Protein AF-A0A7S0WF78-F1 (afdb_monomer)

Radius of gyration: 16.43 Å; Cα contacts (8 Å, |Δi|>4): 90; chains: 1; bounding box: 37×26×45 Å

Mean predicted aligned error: 11.45 Å

Sequence (113 aa):
RANVNKAYADCAKAISLDPGYERAHLRMATCMLKIGQVEEALKTLQALPAPSADAVQLTAEVRQARAKLEEARHHLAATSEAVDEDRAAEALAAVDGALLLVPVAAAAMRLRA

pLDDT: mean 72.32, std 17.87, range [36.03, 91.5]

Structure (mmCIF, N/CA/C/O backbone):
data_AF-A0A7S0WF78-F1
#
_entry.id   AF-A0A7S0WF78-F1
#
loop_
_atom_site.group_PDB
_atom_site.id
_atom_site.type_symbol
_atom_site.label_atom_id
_atom_site.label_alt_id
_atom_site.label_comp_id
_atom_site.label_asym_id
_atom_site.label_entity_id
_atom_site.label_seq_id
_atom_site.pdbx_PDB_ins_code
_atom_site.Cartn_x
_atom_site.Cartn_y
_atom_site.Cartn_z
_atom_site.occupancy
_atom_site.B_iso_or_equiv
_atom_site.auth_seq_id
_atom_site.auth_comp_id
_atom_site.auth_asym_id
_atom_site.auth_atom_id
_atom_site.pdbx_PDB_model_num
ATOM 1 N N . ARG A 1 1 ? -7.454 -11.933 -8.857 1.00 45.06 1 ARG A N 1
ATOM 2 C CA . ARG A 1 1 ? -7.556 -10.467 -8.617 1.00 45.06 1 ARG A CA 1
ATOM 3 C C . ARG A 1 1 ? -8.860 -10.021 -7.916 1.00 45.06 1 ARG A C 1
ATOM 5 O O . ARG A 1 1 ? -8.951 -8.859 -7.556 1.00 45.06 1 ARG A O 1
ATOM 12 N N . ALA A 1 2 ? -9.825 -10.905 -7.622 1.00 48.84 2 ALA A N 1
ATOM 13 C CA . ALA A 1 2 ? -11.165 -10.522 -7.141 1.00 48.84 2 ALA A CA 1
ATOM 14 C C . ALA A 1 2 ? -11.288 -10.009 -5.680 1.00 48.84 2 ALA A C 1
ATOM 16 O O . ALA A 1 2 ? -12.343 -9.501 -5.318 1.00 48.84 2 ALA A O 1
ATOM 17 N N . ASN A 1 3 ? -10.251 -10.093 -4.837 1.00 60.59 3 ASN A N 1
ATOM 18 C CA . ASN A 1 3 ? -10.379 -9.755 -3.406 1.00 60.59 3 ASN A CA 1
ATOM 19 C C . ASN A 1 3 ? -9.972 -8.326 -3.021 1.00 60.59 3 ASN A C 1
ATOM 21 O O . ASN A 1 3 ? -10.253 -7.916 -1.900 1.00 60.59 3 ASN A O 1
ATOM 25 N N . VAL A 1 4 ? -9.339 -7.553 -3.909 1.00 63.44 4 VAL A N 1
ATOM 26 C CA . VAL A 1 4 ? -8.815 -6.228 -3.529 1.00 63.44 4 VAL A CA 1
ATOM 27 C C . VAL A 1 4 ? -9.914 -5.169 -3.485 1.00 63.44 4 VAL A C 1
ATOM 29 O O . VAL A 1 4 ? -9.965 -4.396 -2.538 1.00 63.44 4 VAL A O 1
ATOM 32 N N . ASN A 1 5 ? -10.862 -5.204 -4.424 1.00 70.88 5 ASN A N 1
ATOM 33 C CA . ASN A 1 5 ? -12.004 -4.283 -4.419 1.00 70.88 5 ASN A CA 1
ATOM 34 C C . ASN A 1 5 ? -12.919 -4.510 -3.206 1.00 70.88 5 ASN A C 1
ATOM 36 O O . ASN 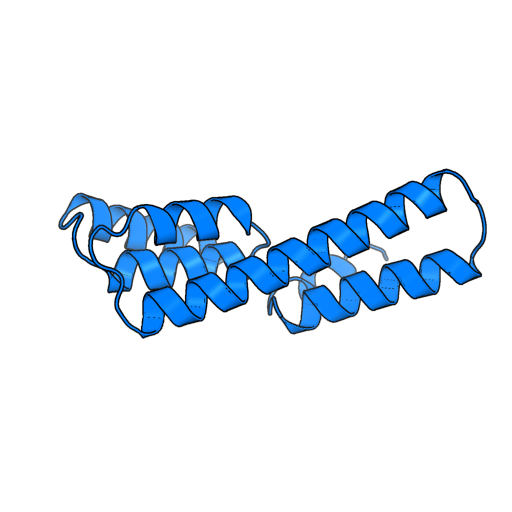A 1 5 ? -13.387 -3.552 -2.600 1.00 70.88 5 ASN A O 1
ATOM 40 N N . LYS A 1 6 ? -13.131 -5.776 -2.815 1.00 76.38 6 LYS A N 1
ATOM 41 C CA . LYS A 1 6 ? -13.863 -6.118 -1.586 1.00 76.38 6 LYS A CA 1
ATOM 42 C C . LYS A 1 6 ? -13.111 -5.659 -0.340 1.00 76.38 6 LYS A C 1
ATOM 44 O O . LYS A 1 6 ? -13.692 -4.975 0.489 1.00 76.38 6 LYS A O 1
ATOM 49 N N . ALA A 1 7 ? -11.815 -5.962 -0.245 1.00 74.81 7 ALA A N 1
ATOM 50 C CA . ALA A 1 7 ? -10.998 -5.526 0.884 1.00 74.81 7 ALA A CA 1
ATOM 51 C C . ALA A 1 7 ? -10.960 -3.997 1.011 1.00 74.81 7 ALA A C 1
ATOM 53 O O . ALA A 1 7 ? -11.038 -3.483 2.122 1.00 74.81 7 ALA A O 1
ATOM 54 N N . TYR A 1 8 ? -10.895 -3.278 -0.111 1.00 80.31 8 TYR A N 1
ATOM 55 C CA . TYR A 1 8 ? -10.980 -1.824 -0.139 1.00 80.31 8 TYR A CA 1
ATOM 56 C C . TYR A 1 8 ? -12.334 -1.330 0.374 1.00 80.31 8 TYR A C 1
ATOM 58 O O . TYR A 1 8 ? -12.364 -0.492 1.265 1.00 80.31 8 TYR A O 1
ATOM 66 N N . ALA A 1 9 ? -13.447 -1.879 -0.124 1.00 82.88 9 ALA A N 1
ATOM 67 C CA . ALA A 1 9 ? -14.786 -1.502 0.329 1.00 82.88 9 ALA A CA 1
ATOM 68 C C . ALA A 1 9 ? -14.994 -1.776 1.830 1.00 82.88 9 ALA A C 1
ATOM 70 O O . ALA A 1 9 ? -15.540 -0.932 2.540 1.00 82.88 9 ALA A O 1
ATOM 71 N N . ASP A 1 10 ? -14.504 -2.914 2.327 1.00 84.06 10 ASP A N 1
ATOM 72 C CA . ASP A 1 10 ? -14.570 -3.269 3.747 1.00 84.06 10 ASP A CA 1
ATOM 73 C C . ASP A 1 10 ? -13.729 -2.313 4.606 1.00 84.06 10 ASP A C 1
ATOM 75 O O . ASP A 1 10 ? -14.177 -1.879 5.668 1.00 84.06 10 ASP A O 1
ATOM 79 N N . CYS A 1 11 ? -12.524 -1.948 4.149 1.00 85.75 11 CYS A N 1
ATOM 80 C CA . CYS A 1 11 ? -11.671 -0.994 4.861 1.00 85.75 11 CYS A CA 1
ATOM 81 C C . CYS A 1 11 ? -12.245 0.424 4.810 1.00 85.75 11 CYS A C 1
ATOM 83 O O . CYS A 1 11 ? -12.293 1.082 5.840 1.00 85.75 11 CYS A O 1
ATOM 85 N N . ALA A 1 12 ? -12.753 0.870 3.659 1.00 85.88 12 ALA A N 1
ATOM 86 C CA . ALA A 1 12 ? -13.402 2.169 3.509 1.00 85.88 12 ALA A CA 1
ATOM 87 C C . ALA A 1 12 ? -14.631 2.283 4.420 1.00 85.88 12 ALA A C 1
ATOM 89 O O . ALA A 1 12 ? -14.818 3.299 5.087 1.00 85.88 12 ALA A O 1
ATOM 90 N N . LYS A 1 13 ? -15.432 1.215 4.524 1.00 89.12 13 LYS A N 1
ATOM 91 C CA . LYS A 1 13 ? -16.552 1.162 5.464 1.00 89.12 13 LYS A CA 1
ATOM 92 C C . LYS A 1 13 ? -16.073 1.230 6.914 1.00 89.12 13 LYS A C 1
ATOM 94 O O . LYS A 1 13 ? -16.640 1.986 7.694 1.00 89.12 13 LYS A O 1
ATOM 99 N N . ALA A 1 14 ? -15.018 0.502 7.271 1.00 87.44 14 ALA A N 1
ATOM 100 C CA . ALA A 1 14 ? -14.453 0.556 8.617 1.00 87.44 14 ALA A CA 1
ATOM 101 C C . ALA A 1 14 ? -13.918 1.959 8.967 1.00 87.44 14 ALA A C 1
ATOM 103 O O . ALA A 1 14 ? -14.228 2.464 10.038 1.00 87.44 14 ALA A O 1
ATOM 104 N N . ILE A 1 15 ? -13.222 2.620 8.037 1.00 87.25 15 ILE A N 1
ATOM 105 C CA . ILE A 1 15 ? -12.724 3.998 8.191 1.00 87.25 15 ILE A CA 1
ATOM 106 C C . ILE A 1 15 ? -13.883 5.001 8.286 1.00 87.25 15 ILE A C 1
ATOM 108 O O . ILE A 1 15 ? -13.801 5.969 9.032 1.00 87.25 15 ILE A O 1
ATOM 112 N N . SER A 1 16 ? -14.988 4.778 7.565 1.00 88.50 16 SER A N 1
ATOM 113 C CA . SER A 1 16 ? -16.171 5.646 7.666 1.00 88.50 16 SER A CA 1
ATOM 114 C C . SER A 1 16 ? -16.876 5.551 9.023 1.00 88.50 16 SER A C 1
ATOM 116 O O . SER A 1 16 ? -17.511 6.511 9.449 1.00 88.50 16 SER A O 1
ATOM 118 N N . LEU A 1 17 ? -16.770 4.397 9.691 1.00 89.81 17 LEU A N 1
ATOM 119 C CA . LEU A 1 17 ? -17.341 4.164 11.018 1.00 89.81 17 LEU A CA 1
ATOM 120 C C . LEU A 1 17 ? -16.408 4.660 12.126 1.00 89.81 17 LEU A C 1
ATOM 122 O O . LEU A 1 17 ? -16.875 5.243 13.099 1.00 89.81 17 LEU A O 1
ATOM 126 N N . ASP A 1 18 ? -15.107 4.435 11.964 1.00 85.31 18 ASP A N 1
ATOM 127 C CA . ASP A 1 18 ? -14.063 4.917 12.859 1.00 85.31 18 ASP A CA 1
ATOM 128 C C . ASP A 1 18 ? -12.873 5.430 12.030 1.00 85.31 18 ASP A C 1
ATOM 130 O O . ASP A 1 18 ? -12.016 4.646 11.602 1.00 85.31 18 ASP A O 1
ATOM 134 N N . PRO A 1 19 ? -12.791 6.755 11.807 1.00 84.25 19 PRO A N 1
ATOM 135 C CA . PRO A 1 19 ? -11.685 7.362 11.073 1.00 84.25 19 PRO A CA 1
ATOM 136 C C . PRO A 1 19 ? -10.315 7.114 11.715 1.00 84.25 19 PRO A C 1
ATOM 138 O O . PRO A 1 19 ? -9.302 7.144 11.014 1.00 84.25 19 PRO A O 1
ATOM 141 N N . GLY A 1 20 ? -10.280 6.847 13.026 1.00 85.62 20 GLY A N 1
ATOM 142 C CA . GLY A 1 20 ? -9.075 6.528 13.787 1.00 85.62 20 GLY A CA 1
ATOM 143 C C . GLY A 1 20 ? -8.675 5.054 13.727 1.00 85.62 20 GLY A C 1
ATOM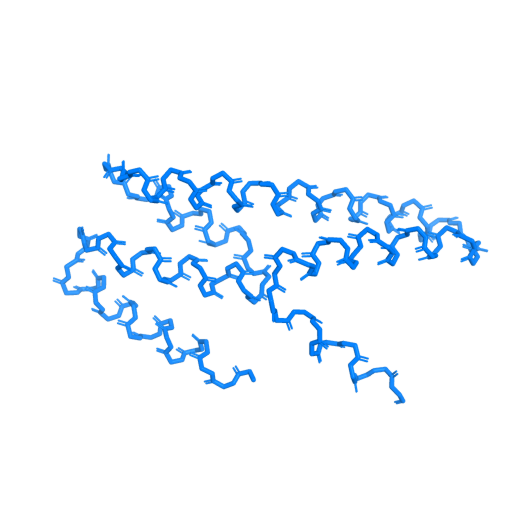 144 O O . GLY A 1 20 ? -7.660 4.686 14.322 1.00 85.62 20 GLY A O 1
ATOM 145 N N . TYR A 1 21 ? -9.421 4.200 13.014 1.00 89.31 21 TYR A N 1
ATOM 146 C CA . TYR A 1 21 ? -9.158 2.766 12.986 1.00 89.31 21 TYR A CA 1
ATOM 147 C C . TYR A 1 21 ? -7.939 2.410 12.129 1.00 89.31 21 TYR A C 1
ATOM 149 O O . TYR A 1 21 ? -8.031 1.965 10.982 1.00 89.31 21 TYR A O 1
ATOM 157 N N . GLU A 1 22 ? -6.763 2.571 12.724 1.00 89.19 22 GLU A N 1
ATOM 158 C CA . GLU A 1 22 ? -5.465 2.407 12.077 1.00 89.19 22 GLU A CA 1
ATOM 159 C C . GLU A 1 22 ? -5.316 1.067 11.344 1.00 89.19 22 GLU A C 1
ATOM 161 O O . GLU A 1 22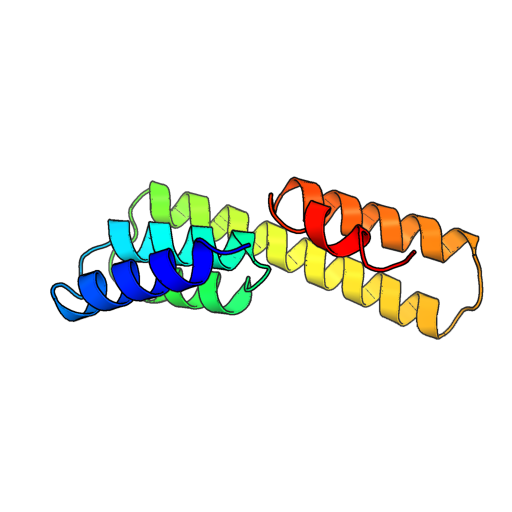 ? -4.835 1.022 10.214 1.00 89.19 22 GLU A O 1
ATOM 166 N N . ARG A 1 23 ? -5.804 -0.039 11.919 1.00 88.69 23 ARG A N 1
ATOM 167 C CA . ARG A 1 23 ? -5.723 -1.362 11.274 1.00 88.69 23 ARG A CA 1
ATOM 168 C C . ARG A 1 23 ? -6.447 -1.423 9.927 1.00 88.69 23 ARG A C 1
ATOM 170 O O . ARG A 1 23 ? -6.013 -2.172 9.048 1.00 88.69 23 ARG A O 1
ATOM 177 N N . ALA A 1 24 ? -7.536 -0.672 9.750 1.00 90.00 24 ALA A N 1
ATOM 178 C CA . ALA A 1 24 ? -8.215 -0.588 8.459 1.00 90.00 24 ALA A CA 1
ATOM 179 C C . ALA A 1 24 ? -7.387 0.204 7.442 1.00 90.00 24 ALA A C 1
ATOM 181 O O . ALA A 1 24 ? -7.255 -0.247 6.304 1.00 90.00 24 ALA A O 1
ATOM 182 N N . HIS A 1 25 ? -6.763 1.308 7.863 1.00 89.25 25 HIS A N 1
ATOM 183 C CA . HIS A 1 25 ? -5.828 2.072 7.029 1.00 89.25 25 HIS A CA 1
ATOM 184 C C . HIS A 1 25 ? -4.624 1.226 6.601 1.00 89.25 25 HIS A C 1
ATOM 186 O O . HIS A 1 25 ? -4.296 1.191 5.417 1.00 89.25 25 HIS A O 1
ATOM 192 N N . LEU A 1 26 ? -4.028 0.458 7.521 1.00 90.19 26 LEU A N 1
ATOM 193 C CA . LEU A 1 26 ? -2.928 -0.466 7.220 1.00 90.19 26 LEU A CA 1
ATOM 194 C C . LEU A 1 26 ? -3.338 -1.527 6.198 1.00 90.19 26 LEU A C 1
ATOM 196 O O . LEU A 1 26 ? -2.678 -1.686 5.173 1.00 90.19 26 LEU A O 1
ATOM 200 N N . ARG A 1 27 ? -4.463 -2.223 6.423 1.00 88.69 27 ARG A N 1
ATOM 201 C CA . ARG A 1 27 ? -4.970 -3.228 5.470 1.00 88.69 27 ARG A CA 1
ATOM 202 C C . ARG A 1 27 ? -5.257 -2.624 4.102 1.00 88.69 27 ARG A C 1
ATOM 204 O O . ARG A 1 27 ? -4.945 -3.260 3.094 1.00 88.69 27 ARG A O 1
ATOM 211 N N . MET A 1 28 ? -5.839 -1.428 4.062 1.00 88.75 28 MET A N 1
ATOM 212 C CA . MET A 1 28 ? -6.116 -0.708 2.823 1.00 88.75 28 MET A CA 1
ATOM 213 C C . MET A 1 28 ? -4.821 -0.370 2.084 1.00 88.75 28 MET A C 1
ATOM 215 O O . MET A 1 28 ? -4.685 -0.736 0.917 1.00 88.75 28 MET A O 1
ATOM 219 N N . ALA A 1 29 ? -3.838 0.214 2.770 1.00 89.69 29 ALA A N 1
ATOM 220 C CA . ALA A 1 29 ? -2.540 0.549 2.196 1.00 89.69 29 ALA A CA 1
ATOM 221 C C . ALA A 1 29 ? -1.781 -0.693 1.701 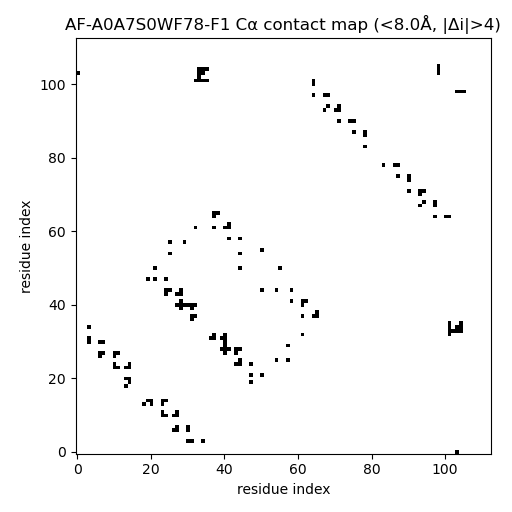1.00 89.69 29 ALA A C 1
ATOM 223 O O . ALA A 1 29 ? -1.257 -0.689 0.591 1.00 89.69 29 ALA A O 1
ATOM 224 N N . THR A 1 30 ? -1.793 -1.803 2.448 1.00 87.94 30 THR A N 1
ATOM 225 C CA . THR A 1 30 ? -1.210 -3.074 1.988 1.00 87.94 30 THR A CA 1
ATOM 226 C C . THR A 1 30 ? -1.918 -3.599 0.739 1.00 87.94 30 THR A C 1
ATOM 228 O O . THR A 1 30 ? -1.271 -4.095 -0.182 1.00 87.94 30 THR A O 1
ATOM 231 N N . CYS A 1 31 ? -3.249 -3.510 0.678 1.00 84.75 31 CYS A N 1
ATOM 232 C CA . CYS A 1 31 ? -4.009 -3.919 -0.502 1.00 84.75 31 CYS A CA 1
ATOM 233 C C . CYS A 1 31 ? -3.679 -3.050 -1.722 1.00 84.75 31 CYS A C 1
ATOM 235 O O . CYS A 1 31 ? -3.524 -3.588 -2.818 1.00 84.75 31 CYS A O 1
ATOM 237 N N . MET A 1 32 ? -3.530 -1.740 -1.523 1.00 84.44 32 MET A N 1
ATOM 238 C CA . MET A 1 32 ? -3.150 -0.773 -2.554 1.00 84.44 32 MET A CA 1
ATOM 239 C C . MET A 1 32 ? -1.727 -1.008 -3.058 1.00 84.44 32 MET A C 1
ATOM 241 O O . MET A 1 32 ? -1.518 -1.108 -4.268 1.00 84.44 32 MET A O 1
ATOM 245 N N . LEU A 1 33 ? -0.775 -1.226 -2.147 1.00 82.62 33 LEU A N 1
ATOM 246 C CA . LEU A 1 33 ? 0.593 -1.609 -2.487 1.00 82.62 33 LEU A CA 1
ATOM 247 C C . LEU A 1 33 ? 0.592 -2.873 -3.348 1.00 82.62 33 LEU A C 1
ATOM 249 O O . LEU A 1 33 ? 1.192 -2.887 -4.416 1.00 82.62 33 LEU A O 1
ATOM 253 N N . LYS A 1 34 ? -0.174 -3.893 -2.937 1.00 80.19 34 LYS A N 1
ATOM 254 C CA . LYS A 1 34 ? -0.330 -5.156 -3.665 1.00 80.19 34 LYS A CA 1
ATOM 255 C C . LYS A 1 34 ? -0.803 -4.964 -5.102 1.00 80.19 34 LYS A C 1
ATOM 257 O O . LYS A 1 34 ? -0.338 -5.690 -5.962 1.00 80.19 34 LYS A O 1
ATOM 262 N N . ILE A 1 35 ? -1.692 -4.021 -5.395 1.00 77.00 35 ILE A N 1
ATOM 263 C CA . ILE A 1 35 ? -2.174 -3.778 -6.769 1.00 77.00 35 ILE A CA 1
ATOM 264 C C . ILE A 1 35 ? -1.342 -2.754 -7.549 1.00 77.00 35 ILE A C 1
ATOM 266 O O . ILE A 1 35 ? -1.705 -2.436 -8.678 1.00 77.00 35 ILE A O 1
ATOM 270 N N . GLY A 1 36 ? -0.240 -2.262 -6.977 1.00 77.31 36 GLY A N 1
ATOM 271 C CA . GLY A 1 36 ? 0.626 -1.259 -7.599 1.00 77.31 36 GLY A CA 1
ATOM 272 C C . GLY A 1 36 ? 0.137 0.184 -7.441 1.00 77.31 36 GLY A C 1
ATOM 273 O O . GLY A 1 36 ? 0.712 1.088 -8.038 1.00 77.31 36 GLY A O 1
ATOM 274 N N . GLN A 1 37 ? -0.891 0.430 -6.624 1.00 83.62 37 GLN A N 1
ATOM 275 C CA . GLN A 1 37 ? -1.348 1.778 -6.264 1.00 83.62 37 GLN A CA 1
ATOM 276 C C . GLN A 1 37 ? -0.500 2.339 -5.115 1.00 83.62 37 GLN A C 1
ATOM 278 O O . GLN A 1 37 ? -0.972 2.539 -3.997 1.00 83.62 37 GLN A O 1
ATOM 283 N N . VAL A 1 38 ? 0.790 2.539 -5.383 1.00 86.50 38 VAL A N 1
ATOM 284 C CA . VAL A 1 38 ? 1.778 2.918 -4.362 1.00 86.50 38 VAL A CA 1
ATOM 285 C C . VAL A 1 38 ? 1.516 4.321 -3.804 1.00 86.50 38 VAL A C 1
ATOM 287 O O . VAL A 1 38 ? 1.625 4.525 -2.598 1.00 86.50 38 VAL A O 1
ATOM 290 N N . GLU A 1 39 ? 1.101 5.272 -4.645 1.00 88.19 39 GLU A N 1
ATOM 291 C CA . GLU A 1 39 ? 0.807 6.651 -4.223 1.00 88.19 39 GLU A CA 1
ATOM 292 C C . GLU A 1 39 ? -0.400 6.729 -3.278 1.00 88.19 39 GLU A C 1
ATOM 294 O O . GLU A 1 39 ? -0.323 7.341 -2.212 1.00 88.19 39 GLU A O 1
ATOM 299 N N . GLU A 1 40 ? -1.510 6.069 -3.616 1.00 86.38 40 GLU A N 1
ATOM 300 C CA . GLU A 1 40 ? -2.682 6.009 -2.737 1.00 86.38 40 GLU A CA 1
ATOM 301 C C . GLU A 1 40 ? -2.402 5.266 -1.422 1.00 86.38 40 GLU A C 1
ATOM 303 O O . GLU A 1 40 ? -2.894 5.689 -0.370 1.00 86.38 40 GLU A O 1
ATOM 308 N N . ALA A 1 41 ? -1.582 4.207 -1.443 1.00 88.38 41 ALA A N 1
ATOM 309 C CA . ALA A 1 41 ? -1.146 3.534 -0.219 1.00 88.38 41 ALA A CA 1
ATOM 310 C C . ALA A 1 41 ? -0.396 4.506 0.708 1.00 88.38 41 ALA A C 1
ATOM 312 O O . ALA A 1 41 ? -0.666 4.563 1.907 1.00 88.38 41 ALA A O 1
ATOM 313 N N . LEU A 1 42 ? 0.506 5.311 0.139 1.00 91.25 42 LEU A N 1
ATOM 314 C CA . LEU A 1 42 ? 1.328 6.270 0.872 1.00 91.25 42 LEU A CA 1
ATOM 315 C C . LEU A 1 42 ? 0.473 7.402 1.464 1.00 91.25 42 LEU A C 1
ATOM 317 O O . LEU A 1 42 ? 0.607 7.705 2.649 1.00 91.25 42 LEU A O 1
ATOM 321 N N . LYS A 1 43 ? -0.471 7.956 0.689 1.00 90.25 43 LYS A N 1
ATOM 322 C CA . LYS A 1 43 ? -1.440 8.958 1.176 1.00 90.25 43 LYS A CA 1
ATOM 323 C C . LYS A 1 43 ? -2.281 8.432 2.339 1.00 90.25 43 LYS A C 1
ATOM 325 O O . LYS A 1 43 ? -2.480 9.146 3.317 1.00 90.25 43 LYS A O 1
ATOM 330 N N . THR A 1 44 ? -2.756 7.189 2.240 1.00 89.38 44 THR A N 1
ATOM 331 C CA . THR A 1 44 ? -3.577 6.556 3.287 1.00 89.38 44 THR A CA 1
ATOM 332 C C . THR A 1 44 ? -2.802 6.455 4.602 1.00 89.38 44 THR A C 1
ATOM 334 O O . THR A 1 44 ? -3.331 6.783 5.658 1.00 89.38 44 THR A O 1
ATOM 337 N N . LEU A 1 45 ? -1.523 6.074 4.541 1.00 89.88 45 LEU A N 1
ATOM 338 C CA . LEU A 1 45 ? -0.663 5.980 5.725 1.00 89.88 45 LEU A CA 1
ATOM 339 C C . LEU A 1 45 ? -0.287 7.351 6.295 1.00 89.88 45 LEU A C 1
ATOM 341 O O . LEU A 1 45 ? -0.215 7.511 7.508 1.00 89.88 45 LEU A O 1
ATOM 345 N N . GLN A 1 46 ? -0.084 8.354 5.438 1.00 89.44 46 GLN A N 1
ATOM 346 C CA . GLN A 1 46 ? 0.214 9.728 5.857 1.00 89.44 46 GLN A CA 1
ATOM 347 C C . GLN A 1 46 ? -0.972 10.445 6.505 1.00 89.44 46 GLN A C 1
ATOM 349 O O . GLN A 1 46 ? -0.766 11.403 7.243 1.00 89.44 46 GLN A O 1
ATOM 354 N N . ALA A 1 47 ? -2.199 9.998 6.237 1.00 87.25 47 ALA A N 1
ATOM 355 C CA . ALA A 1 47 ? -3.397 10.543 6.863 1.00 87.25 47 ALA A CA 1
ATOM 356 C C . ALA A 1 47 ? -3.553 10.117 8.336 1.00 87.25 47 ALA A C 1
ATOM 358 O O . ALA A 1 47 ? -4.406 10.664 9.035 1.00 87.25 47 ALA A O 1
ATOM 359 N N . LEU A 1 48 ? -2.748 9.161 8.819 1.00 87.00 48 LEU A N 1
ATOM 360 C CA . LEU A 1 48 ? -2.770 8.732 10.214 1.00 87.00 48 LEU A CA 1
ATOM 361 C C . LEU A 1 48 ? -2.144 9.811 11.116 1.00 87.00 48 LEU A C 1
ATOM 363 O O . LEU A 1 48 ? -0.966 10.130 10.953 1.00 87.00 48 LEU A O 1
ATOM 367 N N . PRO A 1 49 ? -2.884 10.350 12.103 1.00 84.38 49 PRO A N 1
ATOM 368 C CA . PRO A 1 49 ? -2.376 11.415 12.970 1.00 84.38 49 PRO A CA 1
ATOM 369 C C . PRO A 1 49 ? -1.285 10.933 13.939 1.00 84.38 49 PRO A C 1
ATOM 371 O O . PRO A 1 49 ? -0.417 11.709 14.327 1.00 84.38 49 PRO A O 1
ATOM 374 N N . ALA A 1 50 ? -1.322 9.657 14.327 1.00 87.19 50 ALA A N 1
ATOM 375 C CA . ALA A 1 50 ? -0.350 9.028 15.213 1.00 87.19 50 ALA A CA 1
ATOM 376 C C . ALA A 1 50 ? -0.037 7.615 14.691 1.00 87.19 50 ALA A C 1
ATOM 378 O O . ALA A 1 50 ? -0.717 6.665 15.076 1.00 87.19 50 ALA A O 1
ATOM 379 N N . PRO A 1 51 ? 0.932 7.468 13.770 1.00 86.56 51 PRO A N 1
ATOM 380 C CA . PRO A 1 51 ? 1.253 6.174 13.186 1.00 86.56 51 PRO A CA 1
ATOM 381 C C . PRO A 1 51 ? 1.943 5.266 14.212 1.00 86.56 51 PRO A C 1
ATOM 383 O O . PRO A 1 51 ? 2.929 5.648 14.846 1.00 86.56 51 PRO A O 1
ATOM 386 N N . SER A 1 52 ? 1.442 4.042 14.340 1.00 90.25 52 SER A N 1
ATOM 387 C CA . SER A 1 52 ? 2.092 2.954 15.067 1.00 90.25 52 SER A CA 1
ATOM 388 C C . SER A 1 52 ? 3.398 2.521 14.393 1.00 90.25 52 SER A C 1
ATOM 390 O O . SER A 1 52 ? 3.688 2.874 13.247 1.00 90.25 52 SER A O 1
ATOM 392 N N . ALA A 1 53 ? 4.182 1.693 15.089 1.00 91.50 53 ALA A N 1
ATOM 393 C CA . ALA A 1 53 ? 5.383 1.079 14.523 1.00 91.50 53 ALA A CA 1
ATOM 394 C C . ALA A 1 53 ? 5.085 0.322 13.213 1.00 91.50 53 ALA A C 1
ATOM 396 O O . ALA A 1 53 ? 5.843 0.447 12.251 1.00 91.50 53 ALA A O 1
ATOM 397 N N . ASP A 1 54 ? 3.943 -0.370 13.144 1.00 88.00 54 ASP A N 1
ATOM 398 C CA . ASP A 1 54 ? 3.499 -1.093 11.948 1.00 88.00 54 ASP A CA 1
ATOM 399 C C . ASP A 1 54 ? 3.223 -0.132 10.780 1.00 88.00 54 ASP A C 1
ATOM 401 O O . ASP A 1 54 ? 3.627 -0.392 9.645 1.00 88.00 54 ASP A O 1
ATOM 405 N N . ALA A 1 55 ? 2.585 1.015 11.047 1.00 88.62 55 ALA A N 1
ATOM 406 C CA . ALA A 1 55 ? 2.350 2.050 10.038 1.00 88.62 55 ALA A CA 1
ATOM 407 C C . ALA A 1 55 ? 3.647 2.680 9.535 1.00 88.62 55 ALA A C 1
ATOM 409 O O . ALA A 1 55 ? 3.797 2.909 8.332 1.00 88.62 55 ALA A O 1
ATOM 410 N N . VAL A 1 56 ? 4.599 2.935 10.432 1.00 91.44 56 VAL A N 1
ATOM 411 C CA . VAL A 1 56 ? 5.918 3.462 10.068 1.00 91.44 56 VAL A CA 1
ATOM 412 C C . VAL A 1 56 ? 6.674 2.462 9.194 1.00 91.44 56 VAL A C 1
ATOM 414 O O . VAL A 1 56 ? 7.207 2.852 8.151 1.00 91.44 56 VAL A O 1
ATOM 417 N N . GLN A 1 57 ? 6.672 1.179 9.564 1.00 89.81 57 GLN A N 1
ATOM 418 C CA . GLN A 1 57 ? 7.323 0.126 8.790 1.00 89.81 57 GLN A CA 1
ATOM 419 C C . GLN A 1 57 ? 6.694 -0.014 7.397 1.00 89.81 57 GLN A C 1
ATOM 421 O O . GLN A 1 57 ? 7.404 0.057 6.393 1.00 89.81 57 GLN A O 1
ATOM 426 N N . LEU A 1 58 ? 5.363 -0.104 7.314 1.00 88.31 58 LEU A N 1
ATOM 427 C CA . LEU A 1 58 ? 4.664 -0.194 6.033 1.00 88.31 58 LEU A CA 1
ATOM 428 C C . LEU A 1 58 ? 4.898 1.054 5.168 1.00 88.31 58 LEU A C 1
ATOM 430 O O . LEU A 1 58 ? 5.072 0.950 3.958 1.00 88.31 58 LEU A O 1
ATOM 434 N N . THR A 1 59 ? 4.969 2.244 5.769 1.00 90.69 59 THR A N 1
ATOM 435 C CA . THR A 1 59 ? 5.293 3.481 5.039 1.00 90.69 59 THR A CA 1
ATOM 436 C C . THR A 1 59 ? 6.694 3.426 4.430 1.00 90.69 59 THR A C 1
ATOM 438 O O . THR A 1 59 ? 6.895 3.893 3.306 1.00 90.69 59 THR A O 1
ATOM 441 N N . ALA A 1 60 ? 7.671 2.858 5.142 1.00 89.81 60 ALA A N 1
ATOM 442 C CA . ALA A 1 60 ? 9.019 2.664 4.615 1.00 89.81 60 ALA A CA 1
ATOM 443 C C . ALA A 1 60 ? 9.026 1.678 3.434 1.00 89.81 60 ALA A C 1
ATOM 445 O O . ALA A 1 60 ? 9.621 1.980 2.399 1.00 89.81 60 ALA A O 1
ATOM 446 N N . GLU A 1 61 ? 8.305 0.560 3.543 1.00 87.44 61 GLU A N 1
ATOM 447 C CA . GLU A 1 61 ? 8.149 -0.423 2.460 1.00 87.44 61 GLU A CA 1
ATOM 448 C C . GLU A 1 61 ? 7.497 0.199 1.213 1.00 87.44 61 GLU A C 1
ATOM 450 O O . GLU A 1 61 ? 8.000 0.053 0.098 1.00 87.44 61 GLU A O 1
ATOM 455 N N . VAL A 1 62 ? 6.420 0.972 1.393 1.00 88.50 62 VAL A N 1
ATOM 456 C CA . VAL A 1 62 ? 5.729 1.681 0.302 1.00 88.50 62 VAL A CA 1
ATOM 457 C C . VAL A 1 62 ? 6.658 2.704 -0.366 1.00 88.50 62 VAL A C 1
ATOM 459 O O . VAL A 1 62 ? 6.677 2.811 -1.593 1.00 88.50 62 VAL A O 1
ATOM 462 N N . ARG A 1 63 ? 7.481 3.432 0.402 1.00 89.19 63 ARG A N 1
ATOM 463 C CA . ARG A 1 63 ? 8.479 4.366 -0.154 1.00 89.19 63 ARG A CA 1
ATOM 464 C C . ARG A 1 63 ? 9.561 3.656 -0.961 1.00 89.19 63 ARG A C 1
ATOM 466 O O . ARG A 1 63 ? 9.927 4.149 -2.024 1.00 89.19 63 ARG A O 1
ATOM 473 N N . GLN A 1 64 ? 10.050 2.512 -0.489 1.00 86.94 64 GLN A N 1
ATOM 474 C CA . GLN A 1 64 ? 11.013 1.707 -1.244 1.00 86.94 64 GLN A CA 1
ATOM 475 C C . GLN A 1 64 ? 10.407 1.192 -2.551 1.00 86.94 64 GLN A C 1
ATOM 477 O O . GLN A 1 64 ? 11.046 1.276 -3.598 1.00 86.94 64 GLN A O 1
ATOM 482 N N . ALA A 1 65 ? 9.161 0.712 -2.514 1.00 82.25 65 ALA A N 1
ATOM 483 C CA . ALA A 1 65 ? 8.447 0.291 -3.715 1.00 82.25 65 ALA A CA 1
ATOM 484 C C . ALA A 1 65 ? 8.280 1.450 -4.713 1.00 82.25 65 ALA A C 1
ATOM 486 O O . ALA A 1 65 ? 8.472 1.257 -5.911 1.00 82.25 65 ALA A O 1
ATOM 487 N N . ARG A 1 66 ? 7.985 2.662 -4.222 1.00 86.25 66 ARG A N 1
ATOM 488 C CA . ARG A 1 66 ? 7.883 3.877 -5.043 1.00 86.25 66 ARG A CA 1
ATOM 489 C C . ARG A 1 66 ? 9.204 4.227 -5.724 1.00 86.25 66 ARG A C 1
ATOM 491 O O . ARG A 1 66 ? 9.207 4.466 -6.924 1.00 86.25 66 ARG A O 1
ATOM 498 N N . ALA A 1 67 ? 10.308 4.230 -4.975 1.00 85.00 67 ALA A N 1
ATOM 499 C CA . ALA A 1 67 ? 11.633 4.530 -5.517 1.00 85.00 67 ALA A CA 1
ATOM 500 C C . ALA A 1 67 ? 12.002 3.566 -6.654 1.00 85.00 67 ALA A C 1
ATOM 502 O O . ALA A 1 67 ? 12.352 4.008 -7.742 1.00 85.00 67 ALA A O 1
ATOM 503 N N . LYS A 1 68 ? 11.793 2.260 -6.450 1.00 80.81 68 LYS A N 1
ATOM 504 C CA . LYS A 1 68 ? 12.035 1.242 -7.484 1.00 80.81 68 LYS A CA 1
ATOM 505 C C . LYS A 1 68 ? 11.138 1.399 -8.713 1.00 80.81 68 LYS A C 1
ATOM 507 O O . LYS A 1 68 ? 11.574 1.141 -9.828 1.00 80.81 68 LYS A O 1
ATOM 512 N N . LEU A 1 69 ? 9.882 1.811 -8.527 1.00 76.50 69 LEU A N 1
ATOM 513 C CA . LEU A 1 69 ? 8.964 2.105 -9.633 1.00 76.50 69 LEU A CA 1
ATOM 514 C C . LEU A 1 69 ? 9.427 3.307 -10.461 1.00 76.50 69 LEU A C 1
ATOM 516 O O . LEU A 1 69 ? 9.323 3.273 -11.685 1.00 76.50 69 LEU A O 1
ATOM 520 N N . GLU A 1 70 ? 9.948 4.345 -9.811 1.00 80.44 70 GLU A N 1
ATOM 521 C CA . GLU A 1 70 ? 10.509 5.514 -10.492 1.00 80.44 70 GLU A CA 1
ATOM 522 C C . GLU A 1 70 ? 11.838 5.189 -11.190 1.00 80.44 70 GLU A C 1
ATOM 524 O O . GLU A 1 70 ? 12.031 5.590 -12.335 1.00 80.44 70 GLU A O 1
ATOM 529 N N . GLU A 1 71 ? 12.706 4.377 -10.580 1.00 78.12 71 GLU A N 1
ATOM 530 C CA . GLU A 1 71 ? 13.906 3.839 -11.239 1.00 78.12 71 GLU A CA 1
ATOM 531 C C . GLU A 1 71 ? 13.529 3.044 -12.496 1.00 78.12 71 GLU A C 1
ATOM 533 O O . GLU A 1 71 ? 14.015 3.337 -13.589 1.00 78.12 71 GLU A O 1
ATOM 538 N N . ALA A 1 72 ? 12.594 2.095 -12.378 1.00 72.69 72 ALA A N 1
ATOM 539 C CA . ALA A 1 72 ? 12.114 1.311 -13.513 1.00 72.69 72 ALA A CA 1
ATOM 540 C C . ALA A 1 72 ? 11.522 2.204 -14.617 1.00 72.69 72 ALA A C 1
ATOM 542 O O . ALA A 1 72 ? 11.787 1.978 -15.796 1.00 72.69 72 ALA A O 1
ATOM 543 N N . ARG A 1 73 ? 10.766 3.251 -14.254 1.00 71.69 73 ARG A N 1
ATOM 544 C CA . ARG A 1 73 ? 10.245 4.252 -15.200 1.00 71.69 73 ARG A CA 1
ATOM 545 C C . ARG A 1 73 ? 11.354 5.018 -15.910 1.00 71.69 73 ARG A C 1
ATOM 547 O O . ARG A 1 73 ? 11.251 5.220 -17.115 1.00 71.69 73 ARG A O 1
ATOM 554 N N . HIS A 1 74 ? 12.401 5.418 -15.196 1.00 72.44 74 HIS A N 1
ATOM 555 C CA . HIS A 1 74 ? 13.537 6.126 -15.779 1.00 72.44 74 HIS A CA 1
ATOM 556 C C . HIS A 1 74 ? 14.319 5.231 -16.755 1.00 72.44 74 HIS A C 1
ATOM 558 O O . HIS A 1 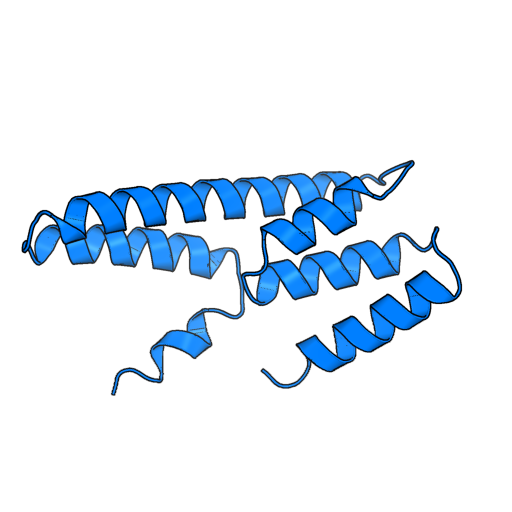74 ? 14.675 5.671 -17.848 1.00 72.44 74 HIS A O 1
ATOM 564 N N . HIS A 1 75 ? 14.526 3.955 -16.411 1.00 67.75 75 HIS A N 1
ATOM 565 C CA . HIS A 1 75 ? 15.119 2.969 -17.321 1.00 67.75 75 HIS A CA 1
ATOM 566 C C . HIS A 1 75 ? 14.231 2.707 -18.551 1.00 67.75 75 HIS A C 1
ATOM 568 O O . HIS A 1 75 ? 14.734 2.634 -19.672 1.00 67.75 75 HIS A O 1
ATOM 574 N N . LEU A 1 76 ? 12.907 2.633 -18.379 1.00 61.72 76 LEU A N 1
ATOM 575 C CA . LEU A 1 76 ? 11.942 2.519 -19.482 1.00 61.72 76 LEU A CA 1
ATOM 576 C C . LEU A 1 76 ? 11.935 3.752 -20.401 1.00 61.72 76 LEU A C 1
ATOM 578 O O . LEU A 1 76 ? 11.866 3.607 -21.617 1.00 61.72 76 LEU A O 1
ATOM 582 N N . ALA A 1 77 ? 12.046 4.961 -19.851 1.00 65.06 77 ALA A N 1
ATOM 583 C CA . ALA A 1 77 ? 12.149 6.182 -20.648 1.00 65.06 77 ALA A CA 1
ATOM 584 C C . ALA A 1 77 ? 13.442 6.191 -21.484 1.00 65.06 77 ALA A C 1
ATOM 586 O O . ALA A 1 77 ? 13.383 6.388 -22.697 1.00 65.06 77 ALA A O 1
ATOM 587 N N . ALA A 1 78 ? 14.578 5.858 -20.861 1.00 62.59 78 ALA A N 1
ATOM 588 C CA . ALA A 1 78 ? 15.881 5.774 -21.525 1.00 62.59 78 ALA A CA 1
ATOM 589 C C . ALA A 1 78 ? 15.966 4.665 -22.593 1.00 62.59 78 ALA A C 1
ATOM 591 O O . ALA A 1 78 ? 16.780 4.748 -23.510 1.00 62.59 78 ALA A O 1
ATOM 592 N N . THR A 1 79 ? 15.137 3.622 -22.485 1.00 57.03 79 THR A N 1
ATOM 593 C CA . THR A 1 79 ? 15.028 2.548 -23.489 1.00 57.03 79 THR A CA 1
ATOM 594 C C . THR A 1 79 ? 13.989 2.837 -24.564 1.00 57.03 79 THR A C 1
ATOM 596 O O . THR A 1 79 ? 14.153 2.392 -25.689 1.00 57.03 79 THR A O 1
ATOM 599 N N . SER A 1 80 ? 12.959 3.644 -24.297 1.00 51.97 80 SER A N 1
ATOM 600 C CA . SER A 1 80 ? 12.048 4.095 -25.362 1.00 51.97 80 SER A CA 1
ATOM 601 C C . SER A 1 80 ? 12.747 4.971 -26.414 1.00 51.97 80 SER A C 1
ATOM 603 O O . SER A 1 80 ? 12.302 5.026 -27.558 1.00 51.97 80 SER A O 1
ATOM 605 N N . GLU A 1 81 ? 13.873 5.592 -26.047 1.00 49.75 81 GLU A N 1
ATOM 606 C CA . GLU A 1 81 ? 14.759 6.337 -26.952 1.00 49.75 81 GLU A CA 1
ATOM 607 C C . GLU A 1 81 ? 15.854 5.464 -27.600 1.00 49.75 81 GLU A C 1
ATOM 609 O O . GLU A 1 81 ? 16.476 5.888 -28.572 1.00 49.75 81 GLU A O 1
ATOM 614 N N . ALA A 1 82 ? 16.079 4.238 -27.111 1.00 46.12 82 ALA A N 1
ATOM 615 C CA . ALA A 1 82 ? 17.113 3.325 -27.595 1.00 46.12 82 ALA A CA 1
ATOM 616 C C . ALA A 1 82 ? 16.516 1.935 -27.861 1.00 46.12 82 ALA A C 1
ATOM 618 O O . ALA A 1 82 ? 16.292 1.154 -26.938 1.00 46.12 82 ALA A O 1
ATOM 619 N N . VAL A 1 83 ? 16.268 1.631 -29.138 1.00 50.03 83 VAL A N 1
ATOM 620 C CA . VAL A 1 83 ? 15.818 0.318 -29.634 1.00 50.03 83 VAL A CA 1
ATOM 621 C C . VAL A 1 83 ? 16.950 -0.717 -29.485 1.00 50.03 83 VAL A C 1
ATOM 623 O O . VAL A 1 83 ? 17.489 -1.194 -30.474 1.00 50.03 83 VAL A O 1
ATOM 626 N N . ASP A 1 84 ? 17.337 -1.041 -28.252 1.00 53.12 84 ASP A N 1
ATOM 627 C CA . ASP A 1 84 ? 18.369 -2.030 -27.929 1.00 53.12 84 ASP A CA 1
ATOM 628 C C . ASP A 1 84 ? 17.783 -3.103 -26.998 1.00 53.12 84 ASP A C 1
ATOM 630 O O . ASP A 1 84 ? 17.434 -2.835 -25.843 1.00 53.12 84 ASP A O 1
ATOM 634 N N . GLU A 1 85 ? 17.672 -4.334 -27.510 1.00 51.81 85 GLU A N 1
ATOM 635 C CA . GLU A 1 85 ? 17.124 -5.508 -26.805 1.00 51.81 85 GLU A CA 1
ATOM 636 C C . GLU A 1 85 ? 17.840 -5.807 -25.474 1.00 51.81 85 GLU A C 1
ATOM 638 O O . GLU A 1 85 ? 17.197 -6.261 -24.526 1.00 51.81 85 GLU A O 1
ATOM 643 N N . ASP A 1 86 ? 19.133 -5.483 -25.354 1.00 51.94 86 ASP A N 1
ATOM 644 C CA . ASP A 1 86 ? 19.919 -5.699 -24.129 1.00 51.94 86 ASP A CA 1
ATOM 645 C C . ASP A 1 86 ? 19.447 -4.825 -22.954 1.00 51.94 86 ASP A C 1
ATOM 647 O O . ASP A 1 86 ? 19.348 -5.291 -21.816 1.00 51.94 86 ASP A O 1
ATOM 651 N N . ARG A 1 87 ? 19.069 -3.563 -23.201 1.00 53.62 87 ARG A N 1
ATOM 652 C CA . ARG A 1 87 ? 18.567 -2.684 -22.128 1.00 53.62 87 ARG A CA 1
ATOM 653 C C . ARG A 1 87 ? 17.121 -2.991 -21.742 1.00 53.62 87 ARG A C 1
ATOM 655 O O . ARG A 1 87 ? 16.708 -2.698 -20.618 1.00 53.62 87 ARG A O 1
ATOM 662 N N . ALA A 1 88 ? 16.349 -3.604 -22.640 1.00 50.69 88 ALA A N 1
ATOM 663 C CA . ALA A 1 88 ? 15.009 -4.083 -22.319 1.00 50.69 88 ALA A CA 1
ATOM 664 C C . ALA A 1 88 ? 15.049 -5.193 -21.251 1.00 50.69 88 ALA A C 1
ATOM 666 O O . ALA A 1 88 ? 14.162 -5.237 -20.398 1.00 50.69 88 ALA A O 1
ATOM 667 N N . ALA A 1 89 ? 16.091 -6.034 -21.240 1.00 55.09 89 ALA A N 1
ATOM 668 C CA . ALA A 1 89 ? 16.287 -7.067 -20.222 1.00 55.09 89 ALA A CA 1
ATOM 669 C C . ALA A 1 89 ? 16.594 -6.479 -18.830 1.00 55.09 89 ALA A C 1
ATOM 671 O O . ALA A 1 89 ? 16.034 -6.944 -17.837 1.00 55.09 89 ALA A O 1
ATOM 672 N N . GLU A 1 90 ? 17.404 -5.418 -18.744 1.00 55.53 90 GLU A N 1
ATOM 673 C CA . GLU A 1 90 ? 17.656 -4.699 -17.482 1.00 55.53 90 GLU A CA 1
ATOM 674 C C . GLU A 1 90 ? 16.399 -3.999 -16.951 1.00 55.53 90 GLU A C 1
ATOM 676 O O . GLU A 1 90 ? 16.089 -4.086 -15.761 1.00 55.53 90 GLU A O 1
ATOM 681 N N . ALA A 1 91 ? 15.629 -3.351 -17.831 1.00 51.47 91 ALA A N 1
ATOM 682 C CA . ALA A 1 91 ? 14.355 -2.744 -17.458 1.00 51.47 91 ALA A CA 1
ATOM 683 C C . ALA A 1 91 ? 13.349 -3.801 -16.965 1.00 51.47 91 ALA A C 1
ATOM 685 O O . ALA A 1 91 ? 12.640 -3.571 -15.983 1.00 51.47 91 ALA A O 1
ATOM 686 N N . LEU A 1 92 ? 13.318 -4.980 -17.595 1.00 55.75 92 LEU A N 1
ATOM 687 C CA . LEU A 1 92 ? 12.485 -6.101 -17.164 1.00 55.75 92 LEU A CA 1
ATOM 688 C C . LEU A 1 92 ? 12.939 -6.654 -15.805 1.00 55.75 92 LEU A C 1
ATOM 690 O O . LEU A 1 92 ? 12.095 -6.892 -14.949 1.00 55.75 92 LEU A O 1
ATOM 694 N N . ALA A 1 93 ? 14.249 -6.764 -15.561 1.00 59.66 93 ALA A N 1
ATOM 695 C CA . ALA A 1 93 ? 14.804 -7.188 -14.275 1.00 59.66 93 ALA A CA 1
ATOM 696 C C . ALA A 1 93 ? 14.504 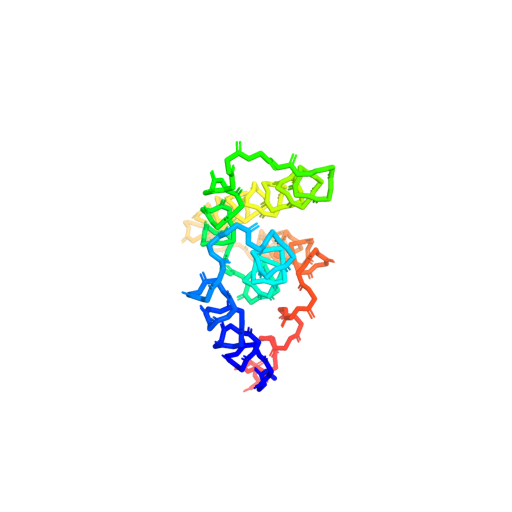-6.189 -13.140 1.00 59.66 93 ALA A C 1
ATOM 698 O O . ALA A 1 93 ? 14.205 -6.595 -12.015 1.00 59.66 93 ALA A O 1
ATOM 699 N N . ALA A 1 94 ? 14.516 -4.882 -13.426 1.00 57.47 94 ALA A N 1
ATOM 700 C CA . ALA A 1 94 ? 14.106 -3.846 -12.475 1.00 57.47 94 ALA A CA 1
ATOM 701 C C . ALA A 1 94 ? 12.600 -3.928 -12.154 1.00 57.47 94 ALA A C 1
ATOM 703 O O . ALA A 1 94 ? 12.199 -3.827 -10.990 1.00 57.47 94 ALA A O 1
ATOM 704 N N . VAL A 1 95 ? 11.765 -4.182 -13.169 1.00 54.62 95 VAL A N 1
ATOM 705 C CA . VAL A 1 95 ? 10.323 -4.430 -13.003 1.00 54.62 95 VAL A CA 1
ATOM 706 C C . VAL A 1 95 ? 10.069 -5.725 -12.223 1.00 54.62 95 VAL A C 1
ATOM 708 O O . VAL A 1 95 ? 9.228 -5.724 -11.325 1.00 54.62 95 VAL A O 1
ATOM 711 N N . ASP A 1 96 ? 10.825 -6.793 -12.479 1.00 54.41 96 ASP A N 1
ATOM 712 C CA . ASP A 1 96 ? 10.762 -8.058 -11.736 1.00 54.41 96 ASP A CA 1
ATOM 713 C C . ASP A 1 96 ? 11.194 -7.886 -10.268 1.00 54.41 96 ASP A C 1
ATOM 715 O O . ASP A 1 96 ? 10.551 -8.405 -9.352 1.00 54.41 96 ASP A O 1
ATOM 719 N N . GLY A 1 97 ? 12.217 -7.068 -10.007 1.00 55.28 97 GLY A N 1
ATOM 720 C CA . GLY A 1 97 ? 12.634 -6.686 -8.656 1.00 55.28 97 GLY A CA 1
ATOM 721 C C . GLY A 1 97 ? 11.584 -5.864 -7.895 1.00 55.28 97 GLY A C 1
ATOM 722 O O . GLY A 1 97 ? 11.449 -6.004 -6.675 1.00 55.28 97 GLY A O 1
ATOM 723 N N . ALA A 1 98 ? 10.807 -5.035 -8.598 1.00 52.84 98 ALA A N 1
ATOM 724 C CA . ALA A 1 98 ? 9.643 -4.343 -8.039 1.00 52.84 98 ALA A CA 1
ATOM 725 C C . ALA A 1 98 ? 8.448 -5.300 -7.829 1.00 52.84 98 ALA A C 1
ATOM 727 O O . ALA A 1 98 ? 7.733 -5.189 -6.830 1.00 52.84 98 ALA A O 1
ATOM 728 N N . LEU A 1 99 ? 8.274 -6.292 -8.712 1.00 53.34 99 LEU A N 1
ATOM 729 C CA . LEU A 1 99 ? 7.306 -7.393 -8.594 1.00 53.34 99 LEU A CA 1
ATOM 730 C C . LEU A 1 99 ? 7.541 -8.243 -7.338 1.00 53.34 99 LEU A C 1
ATOM 732 O O . LEU A 1 99 ? 6.578 -8.674 -6.708 1.00 53.34 99 LEU A O 1
ATOM 736 N N . LEU A 1 100 ? 8.799 -8.476 -6.951 1.00 54.00 100 LEU A N 1
ATOM 737 C CA . LEU A 1 100 ? 9.143 -9.253 -5.752 1.00 54.00 100 LEU A CA 1
ATOM 738 C C . LEU A 1 100 ? 8.708 -8.572 -4.443 1.00 54.00 100 LEU A C 1
ATOM 740 O O . LEU A 1 100 ? 8.473 -9.255 -3.449 1.00 54.00 100 LEU A O 1
ATOM 744 N N . LEU A 1 101 ? 8.548 -7.245 -4.441 1.00 53.31 101 LEU A N 1
ATOM 745 C CA . LEU A 1 101 ? 8.009 -6.489 -3.302 1.00 53.31 101 LEU A CA 1
ATOM 746 C C . LEU A 1 101 ? 6.478 -6.357 -3.335 1.00 53.31 101 LEU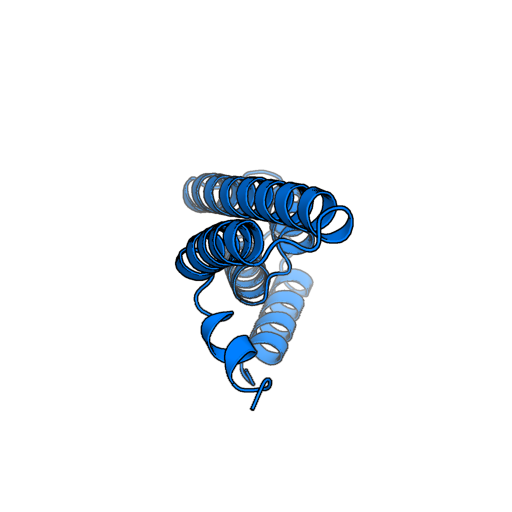 A C 1
ATOM 748 O O . LEU A 1 101 ? 5.859 -6.024 -2.325 1.00 53.31 101 LEU A O 1
ATOM 752 N N . VAL A 1 102 ? 5.850 -6.630 -4.480 1.00 44.72 102 VAL A N 1
ATOM 753 C CA . VAL A 1 102 ? 4.414 -6.453 -4.705 1.00 44.72 102 VAL A CA 1
ATOM 754 C C . VAL A 1 102 ? 3.808 -7.782 -5.179 1.00 44.72 102 VAL A C 1
ATOM 756 O O . VAL A 1 102 ? 3.809 -8.070 -6.377 1.00 44.72 10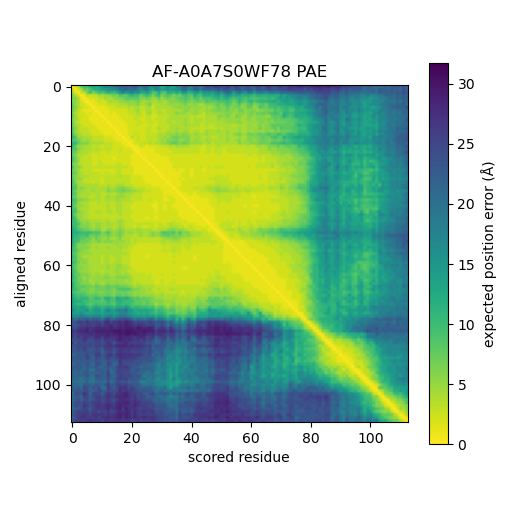2 VAL A O 1
ATOM 759 N N . PRO A 1 103 ? 3.211 -8.602 -4.291 1.00 43.66 103 PRO A N 1
ATOM 760 C CA . PRO A 1 103 ? 2.874 -10.003 -4.586 1.00 43.66 103 PRO A CA 1
ATOM 761 C C . PRO A 1 103 ? 1.765 -10.237 -5.640 1.00 43.66 103 PRO A C 1
ATOM 763 O O . PRO A 1 103 ? 1.274 -11.356 -5.767 1.00 43.66 103 PRO A O 1
ATOM 766 N N . VAL A 1 104 ? 1.323 -9.229 -6.404 1.00 42.94 104 VAL A N 1
ATOM 767 C CA . VAL A 1 104 ? 0.238 -9.362 -7.405 1.00 42.94 104 VAL A CA 1
ATOM 768 C C . VAL A 1 104 ? 0.694 -9.124 -8.842 1.00 42.94 104 VAL A C 1
ATOM 770 O O . VAL A 1 104 ? -0.042 -9.478 -9.768 1.00 42.94 104 VAL A O 1
ATOM 773 N N . ALA A 1 105 ? 1.879 -8.569 -9.094 1.00 43.25 105 ALA A N 1
ATOM 774 C CA . ALA A 1 105 ? 2.241 -8.246 -10.473 1.00 43.25 105 ALA A CA 1
ATOM 775 C C . ALA A 1 105 ? 2.712 -9.473 -11.297 1.00 43.25 105 ALA A C 1
ATOM 777 O O . ALA A 1 105 ? 2.611 -9.446 -12.523 1.00 43.25 105 ALA A O 1
ATOM 778 N N . ALA A 1 106 ? 2.969 -10.624 -10.655 1.00 39.59 106 ALA A N 1
ATOM 779 C CA . ALA A 1 106 ? 3.148 -11.927 -11.320 1.00 39.59 106 ALA A CA 1
ATOM 780 C C . ALA A 1 106 ? 1.925 -12.391 -12.152 1.00 39.59 106 ALA A C 1
ATOM 782 O O . ALA A 1 106 ? 2.037 -13.269 -13.004 1.00 39.59 106 ALA A O 1
ATOM 783 N N . ALA A 1 107 ? 0.740 -11.801 -11.944 1.00 38.28 107 ALA A N 1
ATOM 784 C CA . ALA A 1 107 ? -0.448 -12.089 -12.753 1.00 38.28 107 ALA A CA 1
ATOM 785 C C . ALA A 1 107 ? -0.569 -11.221 -14.023 1.00 38.28 107 ALA A C 1
ATOM 787 O O . ALA A 1 107 ? -1.386 -11.540 -14.885 1.00 38.28 107 ALA A O 1
ATOM 788 N N . ALA A 1 108 ? 0.195 -10.128 -14.151 1.00 38.72 108 ALA A N 1
ATOM 789 C CA . ALA A 1 108 ? 0.086 -9.211 -15.291 1.00 38.72 108 ALA A CA 1
ATOM 790 C C . ALA A 1 108 ? 0.860 -9.693 -16.535 1.00 38.72 108 ALA A C 1
ATOM 792 O O . ALA A 1 108 ? 0.501 -9.318 -17.647 1.00 38.72 108 ALA A O 1
ATOM 793 N N . MET A 1 109 ? 1.841 -10.589 -16.370 1.00 44.84 109 MET A N 1
ATOM 794 C CA . MET A 1 109 ? 2.610 -11.187 -17.475 1.00 44.84 109 MET A CA 1
ATOM 795 C C . MET A 1 109 ? 1.952 -12.414 -18.134 1.00 44.84 109 MET A C 1
ATOM 797 O O . MET A 1 109 ? 2.550 -13.031 -19.003 1.00 44.84 109 MET A O 1
ATOM 801 N N . ARG A 1 110 ? 0.707 -12.773 -17.783 1.00 42.28 110 ARG A N 1
ATOM 802 C CA . ARG A 1 110 ? -0.052 -13.832 -18.491 1.00 4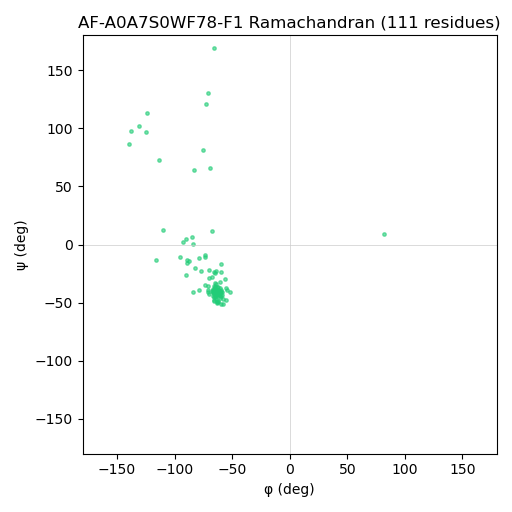2.28 110 ARG A CA 1
ATOM 803 C C . ARG A 1 110 ? -0.951 -13.322 -19.626 1.00 42.28 110 ARG A C 1
ATOM 805 O O . ARG A 1 110 ? -1.657 -14.118 -20.228 1.00 42.28 110 ARG A O 1
ATOM 812 N N . LEU A 1 111 ? -0.944 -12.018 -19.911 1.00 36.03 111 LEU A N 1
ATOM 813 C CA . LEU A 1 111 ? -1.737 -11.399 -20.991 1.00 36.03 111 LEU A CA 1
ATOM 814 C C . LEU A 1 111 ? -0.887 -10.905 -22.175 1.00 36.03 111 LEU A C 1
ATOM 816 O O . LEU A 1 111 ? -1.390 -10.194 -23.038 1.00 36.03 111 LEU A O 1
ATOM 820 N N . ARG A 1 112 ? 0.389 -11.297 -22.232 1.00 38.81 112 ARG A N 1
ATOM 821 C CA . ARG A 1 112 ? 1.210 -11.237 -23.448 1.00 38.81 112 ARG A CA 1
ATOM 822 C C . ARG A 1 112 ? 1.536 -12.670 -23.872 1.00 38.81 112 ARG A C 1
ATOM 824 O O . ARG A 1 112 ? 2.637 -13.150 -23.633 1.00 38.81 112 ARG A O 1
ATOM 831 N N . ALA A 1 113 ? 0.531 -13.357 -24.402 1.00 36.34 113 ALA A N 1
ATOM 832 C CA . ALA A 1 113 ? 0.672 -14.560 -25.213 1.00 36.34 113 ALA A CA 1
ATOM 833 C C . ALA A 1 113 ? -0.125 -14.329 -26.497 1.00 36.34 113 ALA A C 1
ATOM 835 O O . ALA A 1 113 ? -1.204 -13.700 -26.382 1.00 36.34 113 ALA A O 1
#

Foldseek 3Di:
DPCLVVLLVVLVVVCVVPVQPVVSLLSNLLSCLLVVVLVVSLVSLVPHPDDDPSSVVSNVLSVVLVVLVVVLVVLVVVVVVPVDPVSVVVSVVSVVVSCVSRVRCVVVVVPPD

Secondary structure (DSSP, 8-state):
-TTHHHHHHHHHHHHHH-TT-HHHHHHHHHHHHHTT-HHHHHHHHHT-SS--HHHHHHHHHHHHHHHHHHHHHHHHHHHHT---HHHHHHHHHHHHHHHTTSTTGGGGGGS--

Solvent-accessible surface area (backbone atoms only — not comparable to full-atom values): 6275 Å² total; per-residue (Å²): 129,83,61,51,68,54,50,41,52,54,22,52,52,47,33,74,76,36,80,81,43,56,70,34,42,50,52,34,22,53,48,28,36,33,75,66,39,37,67,63,17,46,53,49,57,67,68,46,94,74,68,49,74,68,50,50,52,52,49,50,52,41,48,52,53,45,52,44,52,52,50,30,49,51,46,45,54,60,38,75,78,39,99,44,76,72,58,52,52,53,33,48,51,40,46,50,58,45,31,76,77,18,89,46,52,82,66,64,69,74,76,77,121

InterPro domains:
  IPR011990 Tetratricopeptide-like helical domain superfamily [G3DSA:1.25.40.10] (1-113)
  IPR011990 Tetratricopeptide-like helical domain superfamily [SSF48452] (3-82)

Nearest PDB structures (foldseek):
  3ieg-assembly2_B  TM=6.976E-01  e=8.501E-02  Mus musculus
  4uzy-assembly1_A  TM=8.023E-01  e=2.092E+00  Chlamydomonas reinhardtii
  8xfb-assembly1_D  TM=5.668E-01  e=2.211E+00  Homo sapiens
  2yfb-assembly1_A  TM=5.462E-01  e=4.533E+00  Pseudomonas putida KT2440
  5dwk-assembly1_B  TM=4.294E-01  e=1.773E+00  Escherichia coli K-12

Organism: NCBI:txid1411642